Protein AF-A0A4D4N881-F1 (afdb_monomer_lite)

Radius of gyration: 13.7 Å; chains: 1; bounding box: 38×29×32 Å

Organism: Streptomyces avermitilis (NCBI:txid33903)

Sequence (134 aa):
MGSCGHLATRLDKYMLRDAISHEEDLRKIPPLDPEILRGRLLVTYLFPGEERDFRKGMEGEVYATITPYSPEDAARLLQLPQPKKLRKYVALIDPQEVPVIRGPRLHEAGGIEFLLSEGVPARAVQHQSEWEVQ

Foldseek 3Di:
DDDPLLVQLVVVCVLCVVFEDQDPDLVPFAFDDLVSVVFQWWKFFAAPPVLVVCLQWDFFKTKTASGDDAQLCCLQQDPDPPSVDGGQKMWTFGPVQQPGKTDQYGDPSRTTMIMSGGTGHNVRTDDMDGPPPD

Structure (mmCIF, N/CA/C/O backbone):
data_AF-A0A4D4N881-F1
#
_entry.id   AF-A0A4D4N881-F1
#
loop_
_atom_site.group_PDB
_atom_site.id
_atom_site.type_symbol
_atom_site.label_atom_id
_atom_site.label_alt_id
_atom_site.label_comp_id
_atom_site.label_asym_id
_atom_site.label_entity_id
_atom_site.label_seq_id
_atom_site.pdbx_PDB_ins_code
_atom_site.Cartn_x
_atom_site.Cartn_y
_atom_site.Cartn_z
_atom_site.occupancy
_atom_site.B_iso_or_equiv
_atom_site.auth_seq_id
_atom_site.auth_comp_id
_atom_site.auth_asym_id
_atom_site.auth_atom_id
_atom_site.pdbx_PDB_model_num
ATOM 1 N N . MET A 1 1 ? 24.971 -1.321 -3.644 1.00 44.34 1 MET A N 1
ATOM 2 C CA . MET A 1 1 ? 24.529 -2.438 -2.781 1.00 44.34 1 MET A CA 1
ATOM 3 C C . MET A 1 1 ? 23.011 -2.412 -2.743 1.00 44.34 1 MET A C 1
ATOM 5 O O . MET A 1 1 ? 22.465 -1.336 -2.548 1.00 44.34 1 MET A O 1
ATOM 9 N N . GLY A 1 2 ? 22.337 -3.526 -3.039 1.00 59.31 2 GLY A N 1
ATOM 10 C CA . GLY A 1 2 ? 20.872 -3.590 -2.967 1.00 59.31 2 GLY A CA 1
ATOM 11 C C . GLY A 1 2 ? 20.426 -3.690 -1.510 1.00 59.31 2 GLY A C 1
ATOM 12 O O . GLY A 1 2 ? 20.996 -4.485 -0.769 1.00 59.31 2 GLY A O 1
ATOM 13 N N . SER A 1 3 ? 19.460 -2.873 -1.096 1.00 71.81 3 SER A N 1
ATOM 14 C CA . SER A 1 3 ? 18.860 -2.965 0.237 1.00 71.81 3 SER A CA 1
ATOM 15 C C . SER A 1 3 ? 17.962 -4.202 0.354 1.00 71.81 3 SER A C 1
ATOM 17 O O . SER A 1 3 ? 17.538 -4.771 -0.659 1.00 71.81 3 SER A O 1
ATOM 19 N N . CYS A 1 4 ? 17.625 -4.609 1.583 1.00 76.69 4 CYS A N 1
ATOM 20 C CA . CYS A 1 4 ? 16.644 -5.673 1.829 1.00 76.69 4 CYS A CA 1
ATOM 21 C C . CYS A 1 4 ? 15.298 -5.377 1.146 1.00 76.69 4 CYS A C 1
ATOM 23 O O . CYS A 1 4 ? 14.690 -6.282 0.578 1.00 76.69 4 CYS A O 1
ATOM 25 N N . GLY A 1 5 ? 14.892 -4.101 1.106 1.00 74.69 5 GLY A N 1
ATOM 26 C CA . GLY A 1 5 ? 13.701 -3.654 0.385 1.00 74.69 5 GLY A CA 1
ATOM 27 C C . GLY A 1 5 ? 13.770 -3.952 -1.114 1.00 74.69 5 GLY A C 1
ATOM 28 O O . GLY A 1 5 ? 12.806 -4.438 -1.690 1.00 74.69 5 GLY A O 1
ATOM 29 N N . HIS A 1 6 ? 14.931 -3.769 -1.748 1.00 75.94 6 HIS A N 1
ATOM 30 C CA . HIS A 1 6 ? 15.102 -4.078 -3.170 1.00 75.94 6 HIS A CA 1
ATOM 31 C C . HIS A 1 6 ? 14.995 -5.585 -3.469 1.00 75.94 6 HIS A C 1
ATOM 33 O O . HIS A 1 6 ? 14.454 -5.980 -4.503 1.00 75.94 6 HIS A O 1
ATOM 39 N N . LEU A 1 7 ? 15.500 -6.444 -2.574 1.00 80.06 7 LEU A N 1
ATOM 40 C CA . LEU A 1 7 ? 15.334 -7.896 -2.700 1.00 80.06 7 LEU A CA 1
ATOM 41 C C . LEU A 1 7 ? 13.862 -8.296 -2.530 1.00 80.06 7 LEU A C 1
ATOM 43 O O . LEU A 1 7 ? 13.347 -9.077 -3.331 1.00 80.06 7 LEU A O 1
ATOM 47 N N . ALA A 1 8 ? 13.190 -7.734 -1.525 1.00 82.31 8 ALA A N 1
ATOM 48 C CA . ALA A 1 8 ? 11.784 -7.998 -1.253 1.00 82.31 8 ALA A CA 1
ATOM 49 C C . ALA A 1 8 ? 10.890 -7.558 -2.425 1.00 82.31 8 ALA A C 1
ATOM 51 O O . ALA A 1 8 ? 10.117 -8.377 -2.919 1.00 82.31 8 ALA A O 1
ATOM 52 N N . THR A 1 9 ? 11.107 -6.366 -3.004 1.00 83.44 9 THR A N 1
ATOM 53 C CA . THR A 1 9 ? 10.361 -5.953 -4.206 1.00 83.44 9 THR A CA 1
ATOM 54 C C . THR A 1 9 ? 10.564 -6.925 -5.366 1.00 83.44 9 THR A C 1
ATOM 56 O O . THR A 1 9 ? 9.643 -7.182 -6.139 1.00 83.44 9 THR A O 1
ATOM 59 N N . ARG A 1 10 ? 11.772 -7.480 -5.544 1.00 85.62 10 ARG A N 1
ATOM 60 C CA . ARG A 1 10 ? 12.010 -8.448 -6.625 1.00 85.62 10 ARG A CA 1
ATOM 61 C C . ARG A 1 10 ? 11.181 -9.713 -6.432 1.00 85.62 10 ARG A C 1
ATOM 63 O O . ARG A 1 10 ? 10.635 -10.202 -7.416 1.00 85.62 10 ARG A O 1
ATOM 70 N N . LEU A 1 11 ? 11.081 -10.224 -5.207 1.00 85.06 11 LEU A N 1
ATOM 71 C CA . LEU A 1 11 ? 10.224 -11.371 -4.891 1.00 85.06 11 LEU A CA 1
ATOM 72 C C . LEU A 1 11 ? 8.752 -11.032 -5.133 1.00 85.06 11 LEU A C 1
ATOM 74 O O . LEU A 1 11 ? 8.056 -11.764 -5.836 1.00 85.06 11 LEU A O 1
ATOM 78 N N . ASP A 1 12 ? 8.317 -9.874 -4.652 1.00 87.94 12 ASP A N 1
ATOM 79 C CA . ASP A 1 12 ? 6.954 -9.385 -4.829 1.00 87.94 12 ASP A CA 1
ATOM 80 C C . ASP A 1 12 ? 6.579 -9.216 -6.302 1.00 87.94 12 ASP A C 1
ATOM 82 O O . ASP A 1 12 ? 5.486 -9.604 -6.717 1.00 87.94 12 ASP A O 1
ATOM 86 N N . LYS A 1 13 ? 7.517 -8.734 -7.123 1.00 86.69 13 LYS A N 1
ATOM 87 C CA . LYS A 1 13 ? 7.356 -8.629 -8.573 1.00 86.69 13 LYS A CA 1
ATOM 88 C C . LYS A 1 13 ? 7.110 -9.989 -9.221 1.00 86.69 13 LYS A C 1
ATOM 90 O O . LYS A 1 13 ? 6.303 -10.083 -10.140 1.00 86.69 13 LYS A O 1
ATOM 95 N N . TYR A 1 14 ? 7.808 -11.034 -8.777 1.00 86.69 14 TYR A N 1
ATOM 96 C CA . TYR A 1 14 ? 7.584 -12.385 -9.295 1.00 86.69 14 TYR A CA 1
ATOM 97 C C . TYR A 1 14 ? 6.235 -12.952 -8.856 1.00 86.69 14 TYR A C 1
ATOM 99 O O . TYR A 1 14 ? 5.572 -13.603 -9.658 1.00 86.69 14 TYR A O 1
ATOM 107 N N . MET A 1 15 ?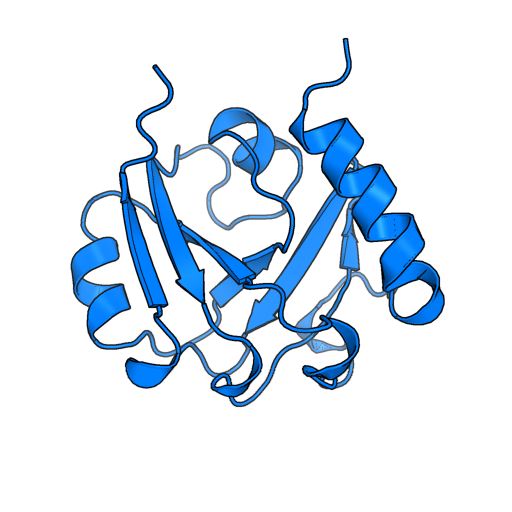 5.813 -12.684 -7.620 1.00 86.19 15 MET A N 1
ATOM 108 C CA . MET A 1 15 ? 4.532 -13.167 -7.096 1.00 86.19 15 MET A CA 1
ATOM 109 C C . MET A 1 15 ? 3.323 -12.479 -7.735 1.00 86.19 15 MET A C 1
ATOM 111 O O . MET A 1 15 ? 2.287 -13.111 -7.913 1.00 86.19 15 MET A O 1
ATOM 115 N N . LEU A 1 16 ? 3.458 -11.197 -8.080 1.00 87.88 16 LEU A N 1
ATOM 116 C CA . LEU A 1 16 ? 2.394 -10.376 -8.663 1.00 87.88 16 LEU A CA 1
ATOM 117 C C . LEU A 1 16 ? 2.473 -10.256 -10.184 1.00 87.88 16 LEU A C 1
ATOM 119 O O . LEU A 1 16 ? 1.762 -9.436 -10.754 1.00 87.88 16 LEU A O 1
ATOM 123 N N . ARG A 1 17 ? 3.351 -11.020 -10.841 1.00 80.38 17 ARG A N 1
ATOM 124 C CA . ARG A 1 17 ? 3.768 -10.797 -12.232 1.00 80.38 17 ARG A CA 1
ATOM 125 C C . ARG A 1 17 ? 2.611 -10.531 -13.198 1.00 80.38 17 ARG A C 1
ATOM 127 O O . ARG A 1 17 ? 2.713 -9.605 -13.994 1.00 80.38 17 ARG A O 1
ATOM 134 N N . ASP A 1 18 ? 1.536 -11.306 -13.095 1.00 84.94 18 ASP A N 1
ATOM 135 C CA . ASP A 1 18 ? 0.391 -11.227 -14.011 1.00 84.94 18 ASP A CA 1
ATOM 136 C C . ASP A 1 18 ? -0.592 -10.092 -13.664 1.00 84.94 18 ASP A C 1
ATOM 138 O O . ASP A 1 18 ? -1.460 -9.759 -14.463 1.00 84.94 18 ASP A O 1
ATOM 142 N N . ALA A 1 19 ? -0.444 -9.481 -12.486 1.00 87.06 19 ALA A N 1
ATOM 143 C CA . ALA A 1 19 ? -1.270 -8.378 -11.998 1.00 87.06 19 ALA A CA 1
ATOM 144 C C . ALA A 1 19 ? -0.588 -7.003 -12.123 1.00 87.06 19 ALA A C 1
ATOM 146 O O . ALA A 1 19 ? -1.247 -5.982 -11.941 1.00 87.06 19 ALA A O 1
ATOM 147 N N . ILE A 1 20 ? 0.722 -6.945 -12.401 1.00 89.38 20 ILE A N 1
ATOM 148 C CA . ILE A 1 20 ? 1.450 -5.671 -12.494 1.00 89.38 20 ILE A CA 1
ATOM 149 C C . ILE A 1 20 ? 0.982 -4.882 -13.712 1.00 89.38 20 ILE A C 1
ATOM 151 O O . ILE A 1 20 ? 1.146 -5.303 -14.854 1.00 89.38 20 ILE A O 1
ATOM 155 N N . SER A 1 21 ? 0.461 -3.690 -13.444 1.00 88.81 21 SER A N 1
ATOM 156 C CA . SER A 1 21 ? 0.113 -2.714 -14.463 1.00 88.81 21 SER A CA 1
ATOM 157 C C . SER A 1 21 ? 1.300 -1.814 -14.805 1.00 88.81 21 SER A C 1
ATOM 159 O O . SER A 1 21 ? 2.122 -1.469 -13.950 1.00 88.81 21 SER A O 1
ATOM 161 N N . HIS A 1 22 ? 1.341 -1.399 -16.070 1.00 84.12 22 HIS A N 1
ATOM 162 C CA . HIS A 1 22 ? 2.259 -0.392 -16.604 1.00 84.12 22 HIS A CA 1
ATOM 163 C C . HIS A 1 22 ? 1.614 0.996 -16.733 1.00 84.12 22 HIS A C 1
ATOM 165 O O . HIS A 1 22 ? 2.248 1.917 -17.236 1.00 84.12 22 HIS A O 1
ATOM 171 N N . GLU A 1 23 ? 0.358 1.146 -16.310 1.00 88.81 23 GLU A N 1
ATOM 172 C CA . GLU A 1 23 ? -0.324 2.436 -16.305 1.00 88.81 23 GLU A CA 1
ATOM 173 C C . GLU A 1 23 ? 0.349 3.398 -15.317 1.00 88.81 23 GLU A C 1
ATOM 175 O O . GLU A 1 23 ? 0.642 3.043 -14.171 1.00 88.81 23 GLU A O 1
ATOM 180 N N . GLU A 1 24 ? 0.583 4.630 -15.767 1.00 84.62 24 GLU A N 1
ATOM 181 C CA . GLU A 1 24 ? 1.254 5.649 -14.964 1.00 84.62 24 GLU A CA 1
ATOM 182 C C . GLU A 1 24 ? 0.346 6.159 -13.847 1.00 84.62 24 GLU A C 1
ATOM 184 O O . GLU A 1 24 ? 0.815 6.392 -12.736 1.00 84.62 24 GLU A O 1
ATOM 189 N N . ASP A 1 25 ? -0.953 6.302 -14.109 1.00 88.25 25 ASP A N 1
ATOM 190 C CA . ASP A 1 25 ? -1.919 6.767 -13.118 1.00 88.25 25 ASP A CA 1
ATOM 191 C C . ASP A 1 25 ? -2.654 5.593 -12.456 1.00 88.25 25 ASP A C 1
ATOM 193 O O . ASP A 1 25 ? -3.530 4.964 -13.053 1.00 88.25 25 ASP A O 1
ATOM 197 N N . LEU A 1 26 ? -2.355 5.338 -11.176 1.00 89.75 26 LEU A N 1
ATOM 198 C CA . LEU A 1 26 ? -3.014 4.298 -10.373 1.00 89.75 26 LEU A CA 1
ATOM 199 C C . LEU A 1 26 ? -4.547 4.405 -10.385 1.00 89.75 26 LEU A C 1
ATOM 201 O O . LEU A 1 26 ? -5.223 3.386 -10.265 1.00 89.75 26 LEU A O 1
ATOM 205 N N . ARG A 1 27 ? -5.115 5.604 -10.576 1.00 91.44 27 ARG A N 1
ATOM 206 C CA . ARG A 1 27 ? -6.572 5.816 -10.636 1.00 91.44 27 ARG A CA 1
ATOM 207 C C . ARG A 1 27 ? -7.222 5.176 -11.858 1.00 91.44 27 ARG A C 1
ATOM 209 O O . ARG A 1 27 ? -8.403 4.837 -11.813 1.00 91.44 27 ARG A O 1
ATOM 216 N N . LYS A 1 28 ? -6.463 5.003 -12.941 1.00 92.12 28 LYS A N 1
ATOM 217 C CA . LYS A 1 28 ? -6.934 4.385 -14.187 1.00 92.12 28 LYS A CA 1
ATOM 218 C C . LYS A 1 28 ? -6.832 2.863 -14.163 1.00 92.12 28 LYS A C 1
ATOM 220 O O . LYS A 1 28 ? -7.463 2.203 -14.985 1.00 92.12 28 LYS A O 1
ATOM 225 N N . ILE A 1 29 ? -6.078 2.298 -13.219 1.00 92.44 29 ILE A N 1
ATOM 226 C CA . ILE A 1 29 ? -5.994 0.848 -13.042 1.00 92.44 29 ILE A CA 1
ATOM 227 C C . ILE A 1 29 ? -7.336 0.352 -12.482 1.00 92.44 29 ILE A C 1
ATOM 229 O O . ILE A 1 29 ? -7.842 0.955 -11.529 1.00 92.44 29 ILE A O 1
ATOM 233 N N . PRO A 1 30 ? -7.936 -0.713 -13.047 1.00 93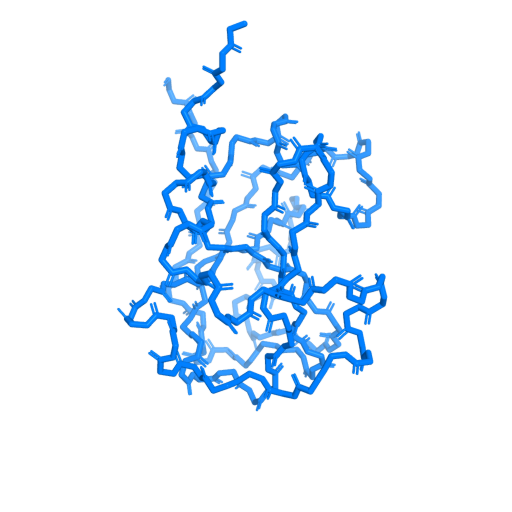.44 30 PRO A N 1
ATOM 234 C CA . PRO A 1 30 ? -9.152 -1.313 -12.508 1.00 93.44 30 PRO A CA 1
ATOM 235 C C . PRO A 1 30 ? -8.994 -1.714 -11.033 1.00 93.44 30 PRO A C 1
ATOM 237 O O . PRO A 1 30 ? -7.872 -1.980 -10.595 1.00 93.44 30 PRO A O 1
ATOM 240 N N . PRO A 1 31 ? -10.094 -1.784 -10.263 1.00 94.75 31 PRO A N 1
ATOM 241 C CA . PRO A 1 31 ? -10.053 -2.355 -8.925 1.00 94.75 31 PRO A CA 1
ATOM 242 C C . PRO A 1 31 ? -9.425 -3.754 -8.931 1.00 94.75 31 PRO A C 1
ATOM 244 O O . PRO A 1 31 ? -9.761 -4.596 -9.765 1.00 94.75 31 PRO A O 1
ATOM 247 N N . LEU A 1 32 ? -8.496 -3.969 -8.008 1.00 94.31 32 LEU A N 1
ATOM 248 C CA . LEU A 1 32 ? -7.790 -5.218 -7.783 1.00 94.31 32 LEU A CA 1
ATOM 249 C C . LEU A 1 32 ? -8.618 -6.112 -6.859 1.00 94.31 32 LEU A C 1
ATOM 251 O O . LEU A 1 32 ? -9.114 -5.644 -5.837 1.00 94.31 32 LEU A O 1
ATOM 255 N N . ASP A 1 33 ? -8.693 -7.401 -7.182 1.00 93.56 33 ASP A N 1
ATOM 256 C CA . ASP A 1 33 ? -9.191 -8.420 -6.258 1.00 93.56 33 ASP A CA 1
ATOM 257 C C . ASP A 1 33 ? -8.169 -8.646 -5.119 1.00 93.56 33 ASP A C 1
ATOM 259 O O . ASP A 1 33 ? -7.033 -9.058 -5.402 1.00 93.56 33 ASP A O 1
ATOM 263 N N . PRO A 1 34 ? -8.527 -8.394 -3.842 1.00 91.62 34 PRO A N 1
ATOM 264 C CA . PRO A 1 34 ? -7.645 -8.612 -2.696 1.00 91.62 34 PRO A CA 1
ATOM 265 C C . PRO A 1 34 ? -7.067 -10.033 -2.596 1.00 91.62 34 PRO A C 1
ATOM 267 O O . PRO A 1 34 ? -5.964 -10.198 -2.067 1.00 91.62 34 PRO A O 1
ATOM 270 N N . GLU A 1 35 ? -7.732 -11.053 -3.151 1.00 90.88 35 GLU A N 1
ATOM 271 C CA . GLU A 1 35 ? -7.244 -12.442 -3.153 1.00 90.88 35 GLU A CA 1
ATOM 272 C C . GLU A 1 35 ? -5.885 -12.599 -3.851 1.00 90.88 35 GLU A C 1
ATOM 274 O O . GLU A 1 35 ? -5.060 -13.438 -3.470 1.00 90.88 35 GLU A O 1
ATOM 279 N N . ILE A 1 36 ? -5.578 -11.727 -4.819 1.00 90.62 36 ILE A N 1
ATOM 280 C CA . ILE A 1 36 ? -4.278 -11.694 -5.508 1.00 90.62 36 ILE A CA 1
ATOM 281 C C . ILE A 1 36 ? -3.128 -11.445 -4.518 1.00 90.62 36 ILE A C 1
ATOM 283 O O . ILE A 1 36 ? -1.998 -11.895 -4.740 1.00 90.62 36 ILE A O 1
ATOM 287 N N . LEU A 1 37 ? -3.400 -10.770 -3.397 1.00 89.94 37 LEU A N 1
ATOM 288 C CA . LEU A 1 37 ? -2.411 -10.471 -2.364 1.00 89.94 37 LEU A CA 1
ATOM 289 C C . LEU A 1 37 ? -2.140 -11.652 -1.423 1.00 89.94 37 LEU A C 1
ATOM 291 O O . LEU A 1 37 ? -1.150 -11.595 -0.691 1.00 89.94 37 LEU A O 1
ATOM 295 N N . ARG A 1 38 ? -2.940 -12.730 -1.482 1.00 89.00 38 ARG A N 1
ATOM 296 C CA . ARG A 1 38 ? -2.744 -14.000 -0.750 1.00 89.00 38 ARG A CA 1
ATOM 297 C C . ARG A 1 38 ? -2.545 -13.815 0.760 1.00 89.00 38 ARG A C 1
ATOM 299 O O . ARG A 1 38 ? -1.618 -14.374 1.344 1.00 89.00 38 ARG A O 1
ATOM 306 N N . GLY A 1 39 ? -3.388 -12.988 1.376 1.00 87.81 39 GLY A N 1
ATOM 307 C CA . GLY A 1 39 ? -3.359 -12.714 2.819 1.00 87.81 39 GLY A CA 1
ATOM 308 C C . GLY A 1 39 ? -2.231 -11.785 3.281 1.00 87.81 39 GLY A C 1
ATOM 309 O O . GLY A 1 39 ? -2.011 -11.642 4.481 1.00 87.81 39 GLY A O 1
ATOM 310 N N . ARG A 1 40 ? -1.493 -11.153 2.360 1.00 90.38 40 ARG A N 1
ATOM 311 C CA . ARG A 1 40 ? -0.482 -10.153 2.723 1.00 90.38 40 ARG A CA 1
ATOM 312 C C . ARG A 1 40 ? -1.126 -8.816 3.047 1.00 90.38 40 ARG A C 1
ATOM 314 O O . ARG A 1 40 ? -2.021 -8.362 2.341 1.00 90.38 40 ARG A O 1
ATOM 321 N N . LEU A 1 41 ? -0.594 -8.174 4.079 1.00 93.38 41 LEU A N 1
ATOM 322 C CA . LEU A 1 41 ? -0.993 -6.835 4.485 1.00 93.38 41 LEU A CA 1
ATOM 323 C C . LEU A 1 41 ? -0.377 -5.787 3.560 1.00 93.38 41 LEU A C 1
ATOM 325 O O . LEU A 1 41 ? 0.717 -5.965 3.018 1.00 93.38 41 LEU A O 1
ATOM 329 N N . LEU A 1 42 ? -1.083 -4.674 3.425 1.00 94.25 42 LEU A N 1
ATOM 330 C CA . LEU A 1 42 ? -0.563 -3.463 2.818 1.00 94.25 42 LEU A CA 1
ATOM 331 C C . LEU A 1 42 ? 0.079 -2.585 3.895 1.00 94.25 42 LEU A C 1
ATOM 333 O O . LEU A 1 42 ? -0.394 -2.497 5.023 1.00 94.25 42 LEU A O 1
ATOM 337 N N . VAL A 1 43 ? 1.159 -1.920 3.529 1.00 93.25 43 VAL A N 1
ATOM 338 C CA . VAL A 1 43 ? 1.945 -1.005 4.344 1.00 93.25 43 VAL A CA 1
ATOM 339 C C . VAL A 1 43 ? 1.743 0.391 3.783 1.00 93.25 43 VAL A C 1
ATOM 341 O O . VAL A 1 43 ? 2.019 0.641 2.609 1.00 93.25 43 VAL A O 1
ATOM 344 N N . THR A 1 44 ? 1.290 1.314 4.621 1.00 91.69 44 THR A N 1
ATOM 345 C CA . THR A 1 44 ? 1.331 2.745 4.316 1.00 91.69 44 THR A CA 1
ATOM 346 C C . THR A 1 44 ? 2.256 3.455 5.291 1.00 91.69 44 THR A C 1
ATOM 348 O O . THR A 1 44 ? 2.421 3.025 6.434 1.00 91.69 44 THR A O 1
ATOM 351 N N . TYR A 1 45 ? 2.866 4.540 4.829 1.00 89.81 45 TYR A N 1
ATOM 352 C CA . TYR A 1 45 ? 3.827 5.324 5.589 1.00 89.81 45 TYR A CA 1
ATOM 353 C C . TYR A 1 45 ? 3.186 6.641 6.015 1.00 89.81 45 TYR A C 1
ATOM 355 O O . TYR A 1 45 ? 2.662 7.380 5.179 1.00 89.81 45 TYR A O 1
ATOM 363 N N . LEU A 1 46 ? 3.293 6.955 7.301 1.00 88.50 46 LEU A N 1
ATOM 364 C CA . LEU A 1 46 ? 2.598 8.060 7.949 1.00 88.50 46 LE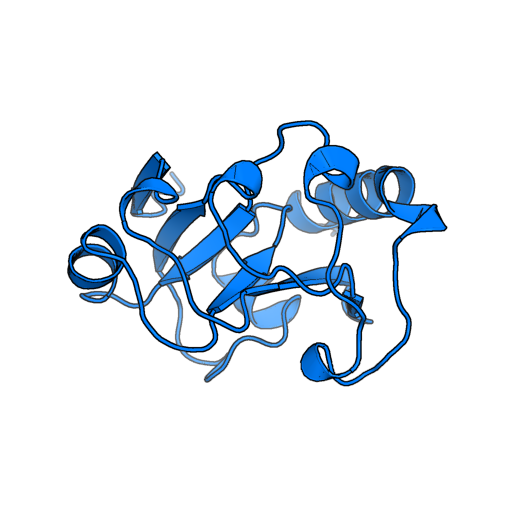U A CA 1
ATOM 365 C C . LEU A 1 46 ? 3.585 9.089 8.515 1.00 88.50 46 LEU A C 1
ATOM 367 O O . LEU A 1 46 ? 4.702 8.763 8.949 1.00 88.50 46 LEU A O 1
ATOM 371 N N . PHE A 1 47 ? 3.173 10.353 8.506 1.00 86.06 47 PHE A N 1
ATOM 372 C CA . PHE A 1 47 ? 3.860 11.425 9.216 1.00 86.06 47 PHE A CA 1
ATOM 373 C C . PHE A 1 47 ? 3.580 11.361 10.723 1.00 86.06 47 PHE A C 1
ATOM 375 O O . PHE A 1 47 ? 2.570 10.800 11.145 1.00 86.06 47 PHE A O 1
ATOM 382 N N . PRO A 1 48 ? 4.451 11.965 11.553 1.00 83.06 48 PRO A N 1
ATOM 383 C CA . PRO A 1 48 ? 4.166 12.123 12.975 1.00 83.06 48 PRO A CA 1
ATOM 384 C C . PRO A 1 48 ? 2.828 12.836 13.213 1.00 83.06 48 PRO A C 1
ATOM 386 O O . PRO A 1 48 ? 2.613 13.933 12.697 1.00 83.06 48 PRO A O 1
ATOM 389 N N . GLY A 1 49 ? 1.956 12.225 14.012 1.00 81.94 49 GLY A N 1
ATOM 390 C CA . GLY A 1 49 ? 0.611 12.695 14.340 1.00 81.94 49 GLY A CA 1
ATOM 391 C C . GLY A 1 49 ? -0.497 12.025 13.521 1.00 81.94 49 GLY A C 1
ATOM 392 O O . GLY A 1 49 ? -1.606 11.871 14.034 1.00 81.94 49 GLY A O 1
ATOM 393 N N . GLU A 1 50 ? -0.209 11.576 12.292 1.00 85.94 50 GLU A N 1
ATOM 394 C CA . GLU A 1 50 ? -1.201 10.929 11.420 1.00 85.94 50 GLU A CA 1
ATOM 395 C C . GLU A 1 50 ? -1.586 9.532 11.916 1.00 85.94 50 GLU A C 1
ATOM 397 O O . GLU A 1 50 ? -2.680 9.060 11.617 1.00 85.94 50 GLU A O 1
ATOM 402 N N . GLU A 1 51 ? -0.744 8.868 12.717 1.00 85.12 51 GLU A N 1
ATOM 403 C CA . GLU A 1 51 ? -1.015 7.523 13.232 1.00 85.12 51 GLU A CA 1
ATOM 404 C C . GLU A 1 51 ? -2.317 7.463 14.045 1.00 85.12 51 GLU A C 1
ATOM 406 O O . GLU A 1 51 ? -3.102 6.517 13.928 1.00 85.12 51 GLU A O 1
ATOM 411 N N . ARG A 1 52 ? -2.601 8.520 14.816 1.00 81.62 52 ARG A N 1
ATOM 412 C CA . ARG A 1 52 ? -3.806 8.608 15.652 1.00 81.62 52 ARG A CA 1
ATOM 413 C C . ARG A 1 52 ? -5.072 8.740 14.825 1.00 81.62 52 ARG A C 1
ATOM 415 O O . ARG A 1 52 ? -6.090 8.143 15.181 1.00 81.62 52 ARG A O 1
ATOM 422 N N . ASP A 1 53 ? -5.006 9.527 13.760 1.00 82.69 53 ASP A N 1
ATOM 423 C CA . ASP A 1 53 ? -6.141 9.756 12.874 1.00 82.69 53 ASP A CA 1
ATOM 424 C C . ASP A 1 53 ? -6.372 8.530 12.000 1.00 82.69 53 ASP A C 1
ATOM 426 O O . ASP A 1 53 ? -7.492 8.029 11.944 1.00 82.69 53 ASP A O 1
ATOM 430 N N . PHE A 1 54 ? -5.299 7.934 11.476 1.00 86.56 54 PHE A N 1
ATOM 431 C CA . PHE A 1 54 ? -5.370 6.710 10.688 1.00 86.56 54 PHE A CA 1
ATOM 432 C C . PHE A 1 54 ? -6.032 5.557 11.455 1.00 86.56 54 PHE A C 1
ATOM 434 O O . PHE A 1 54 ? -6.715 4.726 10.864 1.00 86.56 54 PHE A O 1
ATOM 441 N N . ARG A 1 55 ? -5.910 5.522 12.793 1.00 83.50 55 ARG A N 1
ATOM 442 C CA . ARG A 1 55 ? -6.550 4.495 13.637 1.00 83.50 55 ARG A CA 1
ATOM 443 C C . ARG A 1 55 ? -8.075 4.547 13.589 1.00 83.50 55 ARG A C 1
ATOM 445 O O . ARG A 1 55 ? -8.737 3.529 13.772 1.00 83.50 55 ARG A O 1
ATOM 452 N N . LYS A 1 56 ? -8.640 5.732 13.371 1.00 88.00 56 LYS A N 1
ATOM 453 C CA . LYS A 1 56 ? -10.088 5.936 13.240 1.00 88.00 56 LYS A CA 1
ATOM 454 C C . LYS A 1 56 ? -10.577 5.652 11.818 1.00 88.00 56 LYS A C 1
ATOM 456 O O . LYS A 1 56 ? -11.767 5.789 11.550 1.00 88.00 56 LYS A O 1
ATOM 461 N N . GLY A 1 57 ? -9.676 5.215 10.942 1.00 88.75 57 GLY A N 1
ATOM 462 C CA . GLY A 1 57 ? -9.870 5.214 9.509 1.00 88.75 57 GLY A CA 1
ATOM 463 C C . GLY A 1 57 ? -9.479 6.557 8.904 1.00 88.75 57 GLY A C 1
ATOM 464 O O . GLY A 1 57 ? -9.447 7.588 9.573 1.00 88.75 57 GLY A O 1
ATOM 465 N N . MET A 1 58 ? -9.165 6.523 7.619 1.00 90.25 58 MET A N 1
ATOM 466 C CA . MET A 1 58 ? -8.787 7.686 6.838 1.00 90.25 58 MET A CA 1
ATOM 467 C C . MET A 1 58 ? -9.705 7.779 5.630 1.00 90.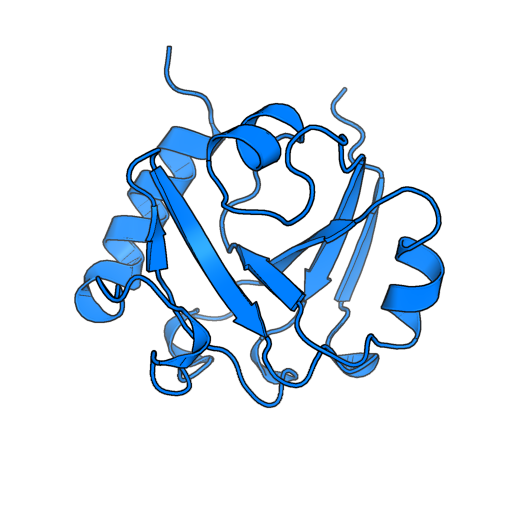25 58 MET A C 1
ATOM 469 O O . MET A 1 58 ? -9.863 6.808 4.895 1.00 90.25 58 MET A O 1
ATOM 473 N N . GLU A 1 59 ? -10.300 8.947 5.427 1.00 90.00 59 GLU A N 1
ATOM 474 C CA . GLU A 1 59 ? -11.034 9.256 4.205 1.00 90.00 59 GLU A CA 1
ATOM 475 C C . GLU A 1 59 ? -10.067 9.772 3.131 1.00 90.00 59 GLU A C 1
ATOM 477 O O . GLU A 1 59 ? -9.078 10.445 3.433 1.00 90.00 59 GLU A O 1
ATOM 482 N N . GLY A 1 60 ? -10.375 9.484 1.867 1.00 87.88 60 GLY A N 1
ATOM 483 C CA . GLY A 1 60 ? -9.578 9.930 0.725 1.00 87.88 60 GLY A CA 1
ATOM 484 C C . GLY A 1 60 ? -8.417 9.002 0.369 1.00 87.88 60 GLY A C 1
ATOM 485 O O . GLY A 1 60 ? -8.198 7.966 0.981 1.00 87.88 60 GLY A O 1
ATOM 486 N N . GLU A 1 61 ? -7.690 9.356 -0.685 1.00 92.25 61 GLU A N 1
ATOM 487 C CA . GLU A 1 61 ? -6.687 8.480 -1.291 1.00 92.25 61 GLU A CA 1
ATOM 488 C C . GLU A 1 61 ? -5.514 8.154 -0.356 1.00 92.25 61 GLU A C 1
ATOM 490 O O . GLU A 1 61 ? -4.818 9.050 0.126 1.00 92.25 61 GLU A O 1
ATOM 495 N N . VAL A 1 62 ? -5.229 6.859 -0.192 1.00 92.38 62 VAL A N 1
ATOM 496 C CA . VAL A 1 62 ? -4.055 6.374 0.545 1.00 92.38 62 VAL A CA 1
ATOM 497 C C . VAL A 1 62 ? -3.166 5.547 -0.372 1.00 92.38 62 VAL A C 1
ATOM 499 O O . VAL A 1 62 ? -3.621 4.613 -1.028 1.00 92.38 62 VAL A O 1
ATOM 502 N N . TYR A 1 63 ? -1.876 5.872 -0.395 1.00 91.88 63 TYR A N 1
ATOM 503 C CA . TYR A 1 63 ? -0.870 5.099 -1.120 1.00 91.88 63 TYR A CA 1
ATOM 504 C C . TYR A 1 63 ? -0.285 4.029 -0.202 1.00 91.88 63 TYR A C 1
ATOM 506 O O . TYR A 1 63 ? 0.028 4.298 0.964 1.00 91.88 63 TYR A O 1
ATOM 514 N N . ALA A 1 64 ? -0.131 2.820 -0.729 1.00 93.62 64 ALA A N 1
ATOM 515 C CA . ALA A 1 64 ? 0.359 1.679 0.027 1.00 93.62 64 ALA A CA 1
ATOM 516 C C . ALA A 1 64 ? 1.293 0.793 -0.806 1.00 93.62 64 ALA A C 1
ATOM 518 O O . ALA A 1 64 ? 1.369 0.898 -2.028 1.00 93.62 64 ALA A O 1
ATOM 519 N N . THR A 1 65 ? 2.008 -0.099 -0.135 1.00 93.94 65 THR A N 1
ATOM 520 C CA . THR A 1 65 ? 2.887 -1.107 -0.733 1.00 93.94 65 THR A CA 1
ATOM 521 C C . THR A 1 65 ? 2.744 -2.425 0.018 1.00 93.94 65 THR A C 1
ATOM 523 O O . THR A 1 65 ? 2.280 -2.448 1.144 1.00 93.94 65 THR A O 1
ATOM 526 N N . ILE A 1 66 ? 3.151 -3.536 -0.573 1.00 91.31 66 ILE A N 1
ATOM 527 C CA . ILE A 1 66 ? 3.290 -4.822 0.137 1.00 91.31 66 ILE A CA 1
ATOM 528 C C . ILE A 1 66 ? 4.701 -5.024 0.690 1.00 91.31 66 ILE A C 1
ATOM 530 O O . ILE A 1 66 ? 4.923 -5.887 1.535 1.00 91.31 66 ILE A O 1
ATOM 534 N N . THR A 1 67 ? 5.663 -4.251 0.188 1.00 88.50 67 THR A N 1
ATOM 535 C CA . THR A 1 67 ? 7.069 -4.416 0.515 1.00 88.50 67 THR A CA 1
ATOM 536 C C . THR A 1 67 ? 7.426 -3.458 1.652 1.00 88.50 67 THR A C 1
ATOM 538 O O . THR A 1 67 ? 7.323 -2.244 1.475 1.00 88.50 67 THR A O 1
ATOM 541 N N . PRO A 1 68 ? 7.885 -3.942 2.815 1.00 84.75 68 PRO A N 1
ATOM 542 C CA . PRO A 1 68 ? 8.379 -3.058 3.858 1.00 84.75 68 PRO A CA 1
ATOM 543 C C . PRO A 1 68 ? 9.740 -2.473 3.450 1.00 84.75 68 PRO A C 1
ATOM 545 O O . PRO A 1 68 ? 10.753 -3.167 3.371 1.00 84.75 68 PRO A O 1
ATOM 548 N N . TYR A 1 69 ? 9.758 -1.172 3.197 1.00 84.56 69 TYR A N 1
ATOM 549 C CA . TYR A 1 69 ? 10.945 -0.337 3.010 1.00 84.56 69 TYR A CA 1
ATOM 550 C C . TYR A 1 69 ? 11.307 0.425 4.287 1.00 84.56 69 TYR A C 1
ATOM 552 O O . TYR A 1 69 ? 10.416 0.806 5.050 1.00 84.56 69 TYR A O 1
ATOM 560 N N . SER A 1 70 ? 12.597 0.734 4.466 1.00 82.69 70 SER A N 1
ATOM 561 C CA . SER A 1 70 ? 13.008 1.772 5.420 1.00 82.69 70 SER A CA 1
ATOM 562 C C . SER A 1 70 ? 12.441 3.137 4.993 1.00 82.69 70 SER A C 1
ATOM 564 O O . SER A 1 70 ? 12.094 3.305 3.819 1.00 82.69 70 SER A O 1
ATOM 566 N N . PRO A 1 71 ? 12.372 4.139 5.885 1.00 80.38 71 PRO A N 1
ATOM 567 C CA . PRO A 1 71 ? 11.924 5.484 5.519 1.00 80.38 71 PRO A CA 1
ATOM 568 C C . PRO A 1 71 ? 12.669 6.086 4.314 1.00 80.38 71 PRO A C 1
ATOM 570 O O . PRO A 1 71 ? 12.055 6.727 3.459 1.00 80.38 71 PRO A O 1
ATOM 573 N N . GLU A 1 72 ? 13.980 5.857 4.210 1.00 81.44 72 GLU A N 1
ATOM 574 C CA . GLU A 1 72 ? 14.825 6.340 3.111 1.00 81.44 72 GLU A CA 1
ATOM 575 C C . GLU A 1 72 ? 14.518 5.618 1.798 1.00 81.44 72 GLU A C 1
ATOM 577 O O . GLU A 1 72 ? 14.420 6.250 0.744 1.00 81.44 72 GLU A O 1
ATOM 582 N N . ASP A 1 73 ? 14.348 4.295 1.850 1.00 83.25 73 ASP A N 1
ATOM 583 C CA . ASP A 1 73 ? 13.976 3.516 0.675 1.00 83.25 73 ASP A CA 1
ATOM 584 C C . ASP A 1 73 ? 12.546 3.835 0.232 1.00 83.25 73 ASP A C 1
ATOM 586 O O . ASP A 1 73 ? 12.318 3.987 -0.962 1.00 83.25 73 ASP A O 1
ATOM 590 N N . ALA A 1 74 ? 11.600 4.034 1.152 1.00 84.06 74 ALA A N 1
ATOM 591 C CA . ALA A 1 74 ? 10.240 4.454 0.823 1.00 84.06 74 ALA A CA 1
ATOM 592 C C . ALA A 1 74 ? 10.237 5.806 0.089 1.00 84.06 74 ALA A C 1
ATOM 594 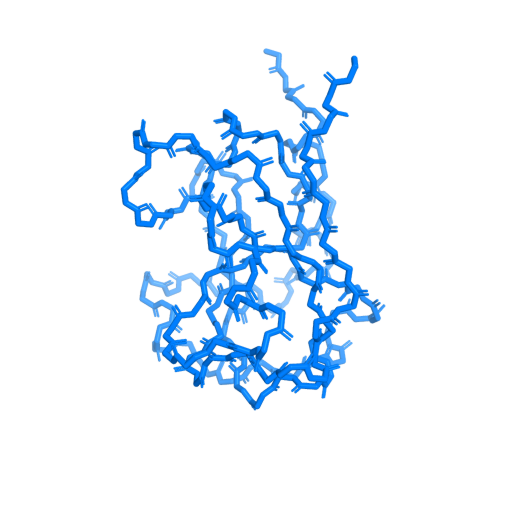O O . ALA A 1 74 ? 9.574 5.950 -0.936 1.00 84.06 74 ALA A O 1
ATOM 595 N N . ALA A 1 75 ? 11.033 6.775 0.556 1.00 81.56 75 ALA A N 1
ATOM 596 C CA . ALA A 1 75 ? 11.180 8.083 -0.087 1.00 81.56 75 ALA A CA 1
ATOM 597 C C . ALA A 1 75 ? 11.808 8.018 -1.494 1.00 81.56 75 ALA A C 1
ATOM 599 O O . ALA A 1 75 ? 11.612 8.932 -2.298 1.00 81.56 75 ALA A O 1
ATOM 600 N N . ARG A 1 76 ? 12.577 6.962 -1.789 1.00 81.50 76 ARG A N 1
ATOM 601 C CA . ARG A 1 76 ? 13.297 6.778 -3.058 1.00 81.50 76 ARG A CA 1
ATOM 602 C C . ARG A 1 76 ? 12.572 5.865 -4.048 1.00 81.50 76 ARG A C 1
ATOM 604 O O . ARG A 1 76 ? 12.697 6.063 -5.253 1.00 81.50 76 ARG A O 1
ATOM 611 N N . LEU A 1 77 ? 11.902 4.828 -3.553 1.00 82.75 77 LEU A N 1
ATOM 612 C CA . LEU A 1 77 ? 11.362 3.720 -4.346 1.00 82.75 77 LEU A CA 1
ATOM 613 C C . LEU A 1 77 ? 9.865 3.860 -4.635 1.00 82.75 77 LEU A C 1
ATOM 615 O O . LEU A 1 77 ? 9.378 3.223 -5.568 1.00 82.75 77 LEU A O 1
ATOM 619 N N . LEU A 1 78 ? 9.149 4.676 -3.858 1.00 82.56 78 LEU A N 1
ATOM 620 C CA . LEU A 1 78 ? 7.717 4.932 -4.010 1.00 82.56 78 LEU A CA 1
ATOM 621 C C . LEU A 1 78 ? 7.467 6.381 -4.447 1.00 82.56 78 LEU A C 1
ATOM 623 O O . LEU A 1 78 ? 8.255 7.278 -4.145 1.00 82.56 78 LEU A O 1
ATOM 627 N N . GLN A 1 79 ? 6.340 6.640 -5.113 1.00 79.50 79 GLN A N 1
ATOM 628 C CA . GLN A 1 79 ? 5.924 7.997 -5.496 1.00 79.50 79 GLN A CA 1
ATOM 629 C C . GLN A 1 79 ? 5.017 8.603 -4.420 1.00 79.50 79 GLN A C 1
ATOM 631 O O . GLN A 1 79 ? 3.902 9.051 -4.683 1.00 79.50 79 GLN A O 1
ATOM 636 N N . LEU A 1 80 ? 5.499 8.628 -3.176 1.00 77.00 80 LEU A N 1
ATOM 637 C CA . LEU A 1 80 ? 4.722 9.178 -2.070 1.00 77.00 80 LEU A CA 1
ATOM 638 C C . LEU A 1 80 ? 4.567 10.703 -2.213 1.00 77.00 80 LEU A C 1
ATOM 640 O O . LEU A 1 80 ? 5.531 11.391 -2.569 1.00 77.00 80 LEU A O 1
ATOM 644 N N . PRO A 1 81 ? 3.407 11.278 -1.841 1.00 71.12 81 PRO A N 1
ATOM 645 C CA . PRO A 1 81 ? 3.257 12.726 -1.732 1.00 71.12 81 PRO A CA 1
ATOM 646 C C . PRO A 1 81 ? 4.351 13.317 -0.830 1.00 71.12 81 PRO A C 1
ATOM 648 O O . PRO A 1 81 ? 4.666 12.749 0.211 1.00 71.12 81 PRO A O 1
ATOM 651 N N . GLN A 1 82 ? 4.942 14.461 -1.174 1.00 75.31 82 GLN A N 1
ATOM 652 C CA . GLN A 1 82 ? 6.000 15.090 -0.357 1.00 75.31 82 GLN A CA 1
ATOM 653 C C . GLN A 1 82 ? 7.180 14.133 -0.024 1.00 75.31 82 GLN A C 1
ATOM 655 O O . GLN A 1 82 ? 7.483 13.918 1.152 1.00 75.31 82 GLN A O 1
ATOM 660 N N . PRO A 1 83 ? 7.896 13.582 -1.024 1.00 70.31 83 PRO A N 1
ATOM 661 C CA . PRO A 1 83 ? 8.906 12.531 -0.817 1.00 70.31 83 PRO A CA 1
ATOM 662 C C . PRO A 1 83 ? 10.114 12.982 0.022 1.00 70.31 83 PRO A C 1
ATOM 664 O O . PRO A 1 83 ? 10.827 12.164 0.586 1.00 70.31 83 PRO A O 1
ATOM 667 N N . LYS A 1 84 ? 10.339 14.298 0.153 1.00 74.00 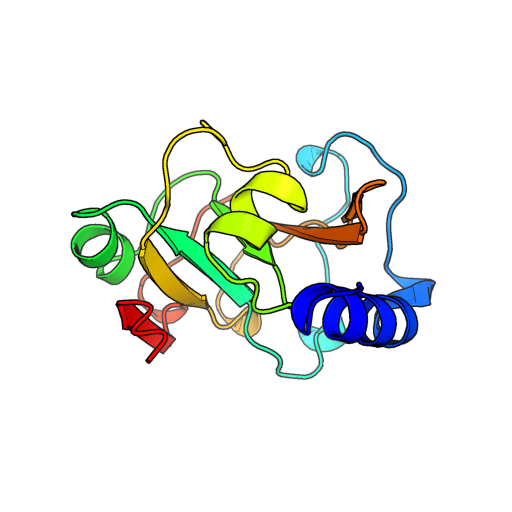84 LYS A N 1
ATOM 668 C CA . LYS A 1 84 ? 11.423 14.871 0.972 1.00 74.00 84 LYS A CA 1
ATOM 669 C C . LYS A 1 84 ? 11.147 14.838 2.479 1.00 74.00 84 LYS A C 1
ATOM 671 O O . LYS A 1 84 ? 12.060 15.101 3.256 1.00 74.00 84 LYS A O 1
ATOM 676 N N . LYS A 1 85 ? 9.905 14.585 2.903 1.00 75.12 85 LYS A N 1
ATOM 677 C CA . LYS A 1 85 ? 9.566 14.460 4.323 1.00 75.12 85 LYS A CA 1
ATOM 678 C C . LYS A 1 85 ? 9.611 12.989 4.722 1.00 75.12 85 LYS A C 1
ATOM 680 O O . LYS A 1 85 ? 8.896 12.166 4.152 1.00 75.12 85 LYS A O 1
ATOM 685 N N . LEU A 1 86 ? 10.433 12.683 5.722 1.00 72.50 86 LEU A N 1
ATOM 686 C CA . LEU A 1 86 ? 10.545 11.334 6.260 1.00 72.50 86 LEU A CA 1
ATOM 687 C C . LEU A 1 86 ? 9.265 10.951 7.000 1.00 72.50 86 LEU A C 1
ATOM 689 O O . LEU A 1 86 ? 8.780 11.685 7.863 1.00 72.50 86 LEU A O 1
ATOM 693 N N . ARG A 1 87 ? 8.751 9.775 6.660 1.00 80.62 87 ARG A N 1
ATOM 694 C CA . ARG A 1 87 ? 7.628 9.132 7.332 1.00 80.62 87 ARG A CA 1
ATOM 695 C C . ARG A 1 87 ? 8.194 8.077 8.260 1.00 80.62 87 ARG A C 1
ATOM 697 O O . ARG A 1 87 ? 8.858 7.151 7.804 1.00 80.62 87 ARG A O 1
ATOM 704 N N . LYS A 1 88 ? 8.003 8.284 9.558 1.00 82.88 88 LYS A N 1
ATOM 705 C CA . LYS A 1 88 ? 8.597 7.451 10.612 1.00 82.88 88 LYS A CA 1
ATOM 706 C C . LYS A 1 88 ? 7.626 6.422 11.174 1.00 82.88 88 LYS A C 1
ATOM 708 O O . LYS A 1 88 ? 8.038 5.548 11.923 1.00 82.88 88 LYS A O 1
ATOM 713 N N . TYR A 1 89 ? 6.355 6.523 10.812 1.00 84.69 89 TYR A N 1
ATOM 714 C CA . TYR A 1 89 ? 5.314 5.619 11.269 1.00 84.69 89 TYR A CA 1
ATOM 715 C C . TYR A 1 89 ? 4.820 4.790 10.096 1.00 84.69 89 TYR A C 1
ATOM 717 O O . TYR A 1 89 ? 4.831 5.249 8.950 1.00 84.69 89 TYR A O 1
ATOM 725 N N . VAL A 1 90 ? 4.371 3.575 10.386 1.00 89.31 90 VAL A N 1
ATOM 726 C CA . VAL A 1 90 ? 3.640 2.760 9.417 1.00 89.31 90 VAL A CA 1
ATOM 727 C C . VAL A 1 90 ? 2.345 2.248 9.998 1.00 89.31 90 VAL A C 1
ATOM 729 O O . VAL A 1 90 ? 2.237 1.991 11.198 1.00 89.31 90 VAL A O 1
ATOM 732 N N . ALA A 1 91 ? 1.377 2.064 9.109 1.00 91.00 91 ALA A N 1
ATOM 733 C CA . ALA A 1 91 ? 0.180 1.301 9.392 1.00 91.00 91 ALA A CA 1
ATOM 734 C C . ALA A 1 91 ? 0.125 0.072 8.484 1.00 91.00 91 ALA A C 1
ATOM 736 O O . ALA A 1 91 ? 0.427 0.150 7.289 1.00 91.00 91 ALA A O 1
ATOM 737 N N . LEU A 1 92 ? -0.266 -1.050 9.083 1.00 93.25 92 LEU A N 1
ATOM 738 C CA . LEU A 1 92 ? -0.585 -2.284 8.384 1.00 93.25 92 LEU A CA 1
ATOM 739 C C . LEU A 1 92 ? -2.088 -2.344 8.140 1.00 93.25 92 LEU A C 1
ATOM 741 O O . LEU A 1 92 ? -2.885 -2.162 9.065 1.00 93.25 92 LEU A O 1
ATOM 745 N N . ILE A 1 93 ? -2.453 -2.601 6.893 1.00 95.06 93 ILE A N 1
ATOM 746 C CA . ILE A 1 93 ? -3.820 -2.553 6.396 1.00 95.06 93 ILE A CA 1
ATOM 747 C C . ILE A 1 93 ? -4.174 -3.928 5.843 1.00 95.06 93 ILE A C 1
ATOM 749 O O . ILE A 1 93 ? -3.444 -4.479 5.017 1.00 95.06 93 ILE A O 1
ATOM 753 N N . ASP A 1 94 ? -5.298 -4.469 6.291 1.00 95.56 94 ASP A N 1
ATOM 754 C CA . ASP A 1 94 ? -5.896 -5.664 5.720 1.00 95.56 94 ASP A CA 1
ATOM 755 C C . ASP A 1 94 ? -6.609 -5.310 4.409 1.00 95.56 94 ASP A C 1
ATOM 757 O O . ASP A 1 94 ? -7.607 -4.583 4.440 1.00 95.56 94 ASP A O 1
ATOM 761 N N . PRO A 1 95 ? -6.122 -5.791 3.251 1.00 95.56 95 PRO A N 1
ATOM 762 C CA . PRO A 1 95 ? -6.738 -5.477 1.971 1.00 95.56 95 PRO A CA 1
ATOM 763 C C . PRO A 1 95 ? -8.156 -6.045 1.817 1.00 95.56 95 PRO A C 1
ATOM 765 O O . PRO A 1 95 ? -8.915 -5.511 1.015 1.00 95.56 95 PRO A O 1
ATOM 768 N N . GLN A 1 96 ? -8.540 -7.078 2.574 1.00 95.62 96 GLN A N 1
ATOM 769 C CA . GLN A 1 96 ? -9.889 -7.664 2.509 1.00 95.62 96 GLN A CA 1
ATOM 770 C C . GLN A 1 96 ? -10.968 -6.708 3.032 1.00 95.62 96 GLN A C 1
ATOM 772 O O . GLN A 1 96 ? -12.134 -6.790 2.658 1.00 95.62 96 GLN A O 1
ATOM 777 N N . GLU A 1 97 ? -10.566 -5.767 3.884 1.00 95.81 97 GLU A N 1
ATOM 778 C CA . GLU A 1 97 ? -11.454 -4.793 4.511 1.00 95.81 97 GLU A CA 1
ATOM 779 C C . GLU A 1 97 ? -11.441 -3.432 3.796 1.00 95.81 97 GLU A C 1
ATOM 781 O O . GLU A 1 97 ? -12.154 -2.511 4.206 1.00 95.81 97 GLU A O 1
ATOM 786 N N . VAL A 1 98 ? -10.640 -3.279 2.733 1.00 95.50 98 VAL A N 1
ATOM 787 C CA . VAL A 1 98 ? -10.542 -2.036 1.958 1.00 95.50 98 VAL A CA 1
ATOM 788 C C . VAL A 1 98 ? -11.531 -2.066 0.784 1.00 95.50 98 VAL A C 1
ATOM 790 O O . VAL A 1 98 ? -11.474 -2.992 -0.021 1.00 95.50 98 VAL A O 1
ATOM 793 N N . PRO A 1 99 ? -12.391 -1.040 0.614 1.00 93.94 99 PRO A N 1
ATOM 794 C CA . PRO A 1 99 ? -13.418 -1.041 -0.432 1.00 93.94 99 PRO A CA 1
ATOM 795 C C . PRO A 1 99 ? -12.870 -1.116 -1.861 1.00 93.94 99 PRO A C 1
ATOM 797 O O . PRO A 1 99 ? -13.372 -1.880 -2.681 1.00 93.94 99 PRO A O 1
ATOM 800 N N . VAL A 1 100 ? -11.853 -0.302 -2.171 1.00 95.81 100 VAL A N 1
ATOM 801 C CA . VAL A 1 100 ? -11.285 -0.210 -3.521 1.00 95.81 100 VAL A CA 1
ATOM 802 C C . VAL A 1 100 ? -9.773 -0.078 -3.450 1.00 95.81 100 VAL A C 1
ATOM 804 O O . VAL A 1 100 ? -9.240 0.951 -3.030 1.00 95.81 100 VAL A O 1
ATOM 807 N N . ILE A 1 101 ? -9.091 -1.115 -3.929 1.00 96.25 101 ILE A N 1
ATOM 808 C CA . ILE A 1 101 ? -7.640 -1.163 -4.104 1.00 96.25 101 ILE A CA 1
ATOM 809 C C . ILE A 1 101 ? -7.345 -1.102 -5.598 1.00 96.25 101 ILE A C 1
ATOM 811 O O . ILE A 1 101 ? -7.981 -1.799 -6.378 1.00 96.25 101 ILE A O 1
ATOM 815 N N . ARG A 1 102 ? -6.373 -0.297 -6.017 1.00 95.75 102 ARG A N 1
ATOM 816 C CA . ARG A 1 102 ? -5.883 -0.230 -7.402 1.00 95.75 102 ARG A CA 1
ATOM 817 C C . ARG A 1 102 ? -4.381 -0.467 -7.433 1.00 95.75 102 ARG A C 1
ATOM 819 O O . ARG A 1 102 ? -3.678 -0.091 -6.498 1.00 95.75 102 ARG A O 1
ATOM 826 N N . GLY A 1 103 ? -3.887 -1.074 -8.507 1.00 93.81 103 GLY A N 1
ATOM 827 C CA . GLY A 1 103 ? -2.511 -1.570 -8.625 1.00 93.81 103 GLY A CA 1
ATOM 828 C C . GLY A 1 103 ? -2.500 -3.089 -8.822 1.00 93.81 103 GLY A C 1
ATOM 829 O O . GLY A 1 103 ? -3.550 -3.651 -9.120 1.00 93.81 103 GLY A O 1
ATOM 830 N N . PRO A 1 104 ? -1.357 -3.772 -8.646 1.00 93.75 104 PRO A N 1
ATOM 831 C CA . PRO A 1 104 ? -0.026 -3.229 -8.365 1.00 93.75 104 PRO A CA 1
ATOM 832 C C . PRO A 1 104 ? 0.565 -2.446 -9.546 1.00 93.75 104 PRO A C 1
ATOM 834 O O . PRO A 1 104 ? 0.475 -2.876 -10.693 1.00 93.75 104 PRO A O 1
ATOM 837 N N . ARG A 1 105 ? 1.245 -1.330 -9.263 1.00 92.00 105 ARG A N 1
ATOM 838 C CA . ARG A 1 105 ? 2.106 -0.611 -10.220 1.00 92.00 105 ARG A CA 1
ATOM 839 C C . ARG A 1 105 ? 3.565 -0.775 -9.811 1.00 92.00 105 ARG A C 1
ATOM 841 O O . ARG A 1 105 ? 3.898 -0.548 -8.651 1.00 92.00 105 ARG A O 1
ATOM 848 N N . LEU A 1 106 ? 4.434 -1.146 -10.750 1.00 88.31 106 LEU A N 1
ATOM 849 C CA . LEU A 1 106 ? 5.879 -1.210 -10.514 1.00 88.31 106 LEU A CA 1
ATOM 850 C C . LEU A 1 106 ? 6.545 0.106 -10.935 1.00 88.31 106 LEU A C 1
ATOM 852 O O . LEU A 1 106 ? 6.488 0.487 -12.100 1.00 88.31 106 LEU A O 1
ATOM 856 N N . HIS A 1 107 ? 7.236 0.752 -10.002 1.00 82.62 107 HIS A N 1
ATOM 857 C CA . HIS A 1 107 ? 8.072 1.922 -10.257 1.00 82.62 107 HIS A CA 1
ATOM 858 C C . HIS A 1 107 ? 9.405 1.541 -10.891 1.00 82.62 107 HIS A C 1
ATOM 860 O O . HIS A 1 107 ? 9.998 0.521 -10.534 1.00 82.62 107 HIS A O 1
ATOM 866 N N . GLU A 1 108 ? 9.941 2.415 -11.746 1.00 74.19 108 GLU A N 1
ATOM 867 C CA . GLU A 1 108 ? 11.261 2.234 -12.372 1.00 74.19 108 GLU A CA 1
ATOM 868 C C . GLU A 1 108 ? 12.386 2.064 -11.342 1.00 74.19 108 GLU A C 1
ATOM 870 O O . GLU A 1 108 ? 13.301 1.263 -11.533 1.00 74.19 108 GLU A O 1
ATOM 875 N N . ALA A 1 109 ? 12.283 2.764 -10.207 1.00 72.88 109 ALA A N 1
ATOM 876 C CA . ALA A 1 109 ? 13.231 2.659 -9.102 1.00 72.88 109 ALA A CA 1
ATOM 877 C C . ALA A 1 109 ? 13.183 1.291 -8.385 1.00 72.88 109 ALA A C 1
ATOM 879 O O . ALA A 1 109 ? 14.123 0.941 -7.667 1.00 72.88 109 ALA A O 1
ATOM 880 N N . GLY A 1 110 ? 12.126 0.500 -8.607 1.00 76.38 110 GLY A N 1
ATOM 881 C CA . GLY A 1 110 ? 11.954 -0.843 -8.060 1.00 76.38 110 GLY A CA 1
ATOM 882 C C . GLY A 1 110 ? 11.066 -0.912 -6.820 1.00 76.38 110 GLY A C 1
ATOM 883 O O . GLY A 1 110 ? 11.346 -1.728 -5.945 1.00 76.38 110 GLY A O 1
ATOM 884 N N . GLY A 1 111 ? 10.036 -0.067 -6.723 1.00 85.88 111 GLY A N 1
ATOM 885 C CA . GLY A 1 111 ? 8.986 -0.146 -5.701 1.00 85.88 111 GLY A CA 1
ATOM 886 C C . GLY A 1 111 ? 7.652 -0.619 -6.277 1.00 85.88 111 GLY A C 1
ATOM 887 O O . GLY A 1 111 ? 7.367 -0.341 -7.439 1.00 85.88 111 GLY A O 1
ATOM 888 N N . ILE A 1 112 ? 6.835 -1.330 -5.497 1.00 90.81 112 ILE A N 1
ATOM 889 C CA . ILE A 1 112 ? 5.466 -1.702 -5.901 1.00 90.81 112 ILE A CA 1
ATOM 890 C C . ILE A 1 112 ? 4.472 -0.863 -5.115 1.00 90.81 112 ILE A C 1
ATOM 892 O O . ILE A 1 112 ? 4.547 -0.809 -3.890 1.00 90.81 112 ILE A O 1
ATOM 896 N N . GLU A 1 113 ? 3.533 -0.239 -5.811 1.00 92.50 113 GLU A N 1
ATOM 897 C CA . GLU A 1 113 ? 2.579 0.687 -5.216 1.00 92.50 113 GLU A CA 1
ATOM 898 C C . GLU A 1 113 ? 1.135 0.317 -5.545 1.00 92.50 113 GLU A C 1
ATOM 900 O O . GLU A 1 113 ? 0.818 -0.175 -6.633 1.00 92.50 113 GLU A O 1
ATOM 905 N N . PHE A 1 114 ? 0.274 0.592 -4.575 1.00 94.88 114 PHE A N 1
ATOM 906 C CA . PHE A 1 114 ? -1.169 0.469 -4.631 1.00 94.88 114 PHE A CA 1
ATOM 907 C C . PHE A 1 114 ? -1.807 1.789 -4.212 1.00 94.88 114 PHE A C 1
ATOM 909 O O . PHE A 1 114 ? -1.234 2.556 -3.433 1.00 94.88 114 PHE A O 1
ATOM 916 N N . LEU A 1 115 ? -3.023 2.014 -4.691 1.00 95.38 115 LEU A N 1
ATOM 917 C CA . LEU A 1 115 ? -3.870 3.132 -4.311 1.00 95.38 115 LEU A CA 1
ATOM 918 C C . LEU A 1 115 ? -5.155 2.604 -3.679 1.00 95.38 115 LEU A C 1
ATOM 920 O O . LEU A 1 115 ? -5.895 1.853 -4.309 1.00 95.38 115 LEU A O 1
ATOM 924 N N . LEU A 1 116 ? -5.436 3.034 -2.456 1.00 95.62 116 LEU A N 1
ATOM 925 C CA . LEU A 1 116 ? -6.696 2.807 -1.757 1.00 95.62 116 LEU A CA 1
ATOM 926 C C . LEU A 1 116 ? -7.569 4.034 -2.026 1.00 95.62 116 LEU A C 1
ATOM 928 O O . LEU A 1 116 ? -7.425 5.066 -1.370 1.00 95.62 116 LEU A O 1
ATOM 932 N N . SER A 1 117 ? -8.378 3.976 -3.088 1.00 94.19 117 SER A N 1
ATOM 933 C CA . SER A 1 117 ? -8.953 5.190 -3.695 1.00 94.19 117 SER A CA 1
ATOM 934 C C . SER A 1 117 ? -10.123 5.794 -2.918 1.00 94.19 117 SER A C 1
ATOM 936 O O . SER A 1 117 ? -10.451 6.956 -3.125 1.00 94.19 117 SER A O 1
ATOM 938 N N . GLU A 1 118 ? -10.741 5.024 -2.026 1.00 94.12 118 GLU A N 1
ATOM 939 C CA . GLU A 1 118 ? -11.853 5.475 -1.173 1.00 94.12 118 GLU A CA 1
ATOM 940 C C . GLU A 1 118 ? -11.432 5.648 0.294 1.00 94.12 118 GLU A C 1
ATOM 942 O O . GLU A 1 118 ? -12.259 5.917 1.162 1.00 94.12 118 GLU A O 1
ATOM 947 N N . GLY A 1 119 ? -10.134 5.513 0.570 1.00 92.88 119 GLY A N 1
ATOM 948 C CA . GLY A 1 119 ? -9.584 5.533 1.915 1.00 92.88 119 GLY A CA 1
ATOM 949 C C . GLY A 1 119 ? -9.557 4.173 2.587 1.00 92.88 119 GLY A C 1
ATOM 950 O O . GLY A 1 119 ? -9.608 3.120 1.948 1.00 92.88 119 GLY A O 1
ATOM 951 N N . VAL A 1 120 ? -9.383 4.215 3.903 1.00 95.06 120 VAL A N 1
ATOM 952 C CA . VAL A 1 120 ? -9.106 3.052 4.741 1.00 95.06 120 VAL A CA 1
ATOM 953 C C . VAL A 1 120 ? -10.066 3.069 5.918 1.00 95.06 120 VAL A C 1
ATOM 955 O O . VAL A 1 120 ? -9.947 3.940 6.781 1.00 95.06 120 VAL A O 1
ATOM 958 N N . PRO A 1 121 ? -11.026 2.136 5.997 1.00 94.88 121 PRO A N 1
ATOM 959 C CA . PRO A 1 121 ? -11.915 2.075 7.145 1.00 94.88 121 PRO A CA 1
ATOM 960 C C . PRO A 1 121 ? -11.139 1.627 8.388 1.00 94.88 121 PRO A C 1
ATOM 962 O O . PRO A 1 121 ? -10.199 0.841 8.295 1.00 94.88 121 PRO A O 1
ATOM 965 N N . ALA A 1 122 ? -11.570 2.064 9.575 1.00 92.94 122 ALA A N 1
ATOM 966 C CA . ALA A 1 122 ? -10.896 1.739 10.839 1.00 92.94 122 ALA A CA 1
ATOM 967 C C . ALA A 1 122 ? -10.673 0.230 11.041 1.00 92.94 122 ALA A C 1
ATOM 969 O O . ALA A 1 122 ? -9.641 -0.187 11.554 1.00 92.94 122 ALA A O 1
ATOM 970 N N . ARG A 1 123 ? -11.635 -0.594 10.600 1.00 93.56 123 ARG A N 1
ATOM 971 C CA . ARG A 1 123 ? -11.571 -2.060 10.699 1.00 93.56 123 ARG A CA 1
ATOM 972 C C . ARG A 1 123 ? -10.495 -2.703 9.819 1.00 93.56 123 ARG A C 1
ATOM 974 O O . ARG A 1 123 ? -10.071 -3.807 10.125 1.00 93.56 123 ARG A O 1
ATOM 981 N N . ALA A 1 124 ? -10.040 -2.018 8.770 1.00 93.81 124 ALA A N 1
ATOM 982 C CA . ALA A 1 124 ? -8.942 -2.493 7.936 1.00 93.81 124 ALA A CA 1
ATOM 983 C C . ALA A 1 124 ? -7.573 -2.267 8.594 1.00 93.81 124 ALA A C 1
ATOM 985 O O . ALA A 1 124 ? -6.584 -2.842 8.156 1.00 93.81 124 ALA A O 1
ATOM 986 N N . VAL A 1 125 ? -7.477 -1.434 9.635 1.00 92.62 125 VAL A N 1
ATOM 987 C CA . VAL A 1 125 ? -6.201 -1.102 10.278 1.00 92.62 125 VAL A CA 1
ATOM 988 C C . VAL A 1 125 ? -5.856 -2.159 11.326 1.00 92.62 125 VAL A C 1
ATOM 990 O O . VAL A 1 125 ? -6.447 -2.199 12.402 1.00 92.62 125 VAL A O 1
ATOM 993 N N . GLN A 1 126 ? -4.868 -2.999 11.021 1.00 85.75 126 GLN A N 1
ATOM 994 C CA . GLN A 1 126 ? -4.477 -4.136 11.863 1.00 85.75 126 GLN A CA 1
ATOM 995 C C . GLN A 1 126 ? -3.438 -3.751 12.923 1.00 85.75 126 GLN A C 1
ATOM 997 O O . GLN A 1 126 ? -3.502 -4.195 14.070 1.00 85.75 126 GLN A O 1
ATOM 1002 N N . HIS A 1 127 ? -2.458 -2.922 12.555 1.00 78.00 127 HIS A N 1
ATOM 1003 C CA . HIS A 1 127 ? -1.381 -2.519 13.458 1.00 78.00 127 HIS A CA 1
ATOM 1004 C C . HIS A 1 127 ? -0.789 -1.165 13.070 1.00 78.00 127 HIS A C 1
ATOM 1006 O O . HIS A 1 127 ? -0.776 -0.800 11.895 1.00 78.00 127 HIS A O 1
ATOM 1012 N N . GLN A 1 128 ? -0.272 -0.439 14.061 1.00 65.88 128 GLN A N 1
ATOM 1013 C CA . GLN A 1 128 ? 0.426 0.832 13.888 1.00 65.88 128 GLN A CA 1
ATOM 1014 C C . GLN A 1 128 ? 1.621 0.873 14.835 1.00 65.88 128 GLN A C 1
ATOM 1016 O O . GLN A 1 128 ? 1.455 0.646 16.035 1.00 65.88 128 GLN A O 1
ATOM 1021 N N . SER A 1 129 ? 2.803 1.185 14.313 1.00 65.94 129 SER A N 1
ATOM 1022 C CA . SER A 1 129 ? 4.010 1.332 15.124 1.00 65.94 129 SER A CA 1
ATOM 1023 C C . SER A 1 129 ? 4.922 2.421 14.565 1.00 65.94 129 SER A C 1
ATOM 1025 O O . SER A 1 129 ? 4.902 2.734 13.369 1.00 65.94 129 SER A O 1
ATOM 1027 N N . GLU A 1 130 ? 5.741 3.000 15.441 1.00 65.69 130 GLU A N 1
ATOM 1028 C CA . GLU A 1 130 ? 6.942 3.706 15.001 1.00 65.69 130 GLU A CA 1
ATOM 1029 C C . GLU A 1 130 ? 7.879 2.688 14.339 1.00 65.69 130 GLU A C 1
ATOM 1031 O O . GLU A 1 130 ? 7.993 1.547 14.798 1.00 65.69 130 GLU A O 1
ATOM 1036 N N . TRP A 1 131 ? 8.520 3.068 13.235 1.00 60.19 131 TRP A N 1
ATOM 1037 C CA . TRP A 1 131 ? 9.648 2.308 12.707 1.00 60.19 131 TRP A CA 1
ATOM 1038 C C . TRP A 1 131 ? 10.835 2.506 13.651 1.00 60.19 131 TRP A C 1
ATOM 1040 O O . TRP A 1 131 ? 11.670 3.384 13.445 1.00 60.19 131 TRP A O 1
ATOM 1050 N N . GLU A 1 132 ? 10.927 1.681 14.690 1.00 41.28 132 GLU A N 1
ATOM 1051 C CA . GLU A 1 132 ? 12.188 1.484 15.398 1.00 41.28 132 GLU A CA 1
ATOM 1052 C C . GLU A 1 132 ? 13.059 0.541 14.559 1.00 41.28 132 GLU A C 1
ATOM 1054 O O . GLU A 1 132 ? 13.015 -0.679 14.704 1.00 41.28 132 GLU A O 1
ATOM 1059 N N . VAL A 1 133 ? 13.840 1.100 13.629 1.00 41.12 133 VAL A N 1
ATOM 1060 C CA . VAL A 1 133 ? 15.042 0.399 13.162 1.00 41.12 133 VAL A CA 1
ATOM 1061 C C . VAL A 1 133 ? 16.070 0.559 14.275 1.00 41.12 133 VAL A C 1
ATOM 1063 O O . VAL A 1 133 ? 16.636 1.643 14.427 1.00 41.12 133 VAL A O 1
ATOM 1066 N N . GLN A 1 134 ? 16.256 -0.481 15.087 1.00 31.38 134 GLN A N 1
ATOM 1067 C CA . GLN A 1 134 ? 17.500 -0.634 15.845 1.00 31.38 134 GLN A CA 1
ATOM 1068 C C . GLN A 1 134 ? 18.623 -1.077 14.908 1.00 31.38 134 GLN A C 1
ATOM 1070 O O . GLN A 1 134 ? 18.354 -1.932 14.031 1.00 31.38 134 GLN A O 1
#

Secondary structure (DSSP, 8-state):
---HHHHHHHHHHHHTTTT-B--S-GGGSPBPPGGGGTTPPEEEEE-TTHHHHHTTEE-S-EEEBSS---HHHHHHHS--SSTTS---EEEEE-GGG-S-EEEEEE-TTS-EEEEETT-EEGGGEEEEEE----

pLDDT: mean 84.99, std 11.2, range [31.38, 96.25]